Protein AF-A0A256I5X6-F1 (afdb_monomer_lite)

pLDDT: mean 86.23, std 11.0, range [47.28, 98.56]

Radius of gyration: 18.87 Å; chains: 1; bounding box: 51×44×48 Å

Sequence (155 aa):
VALFPTFSPVDYAIFAAVTLLFALVYVGIMVAVSATTGSGGRAMAFGVGVFVLLEFLGDLLAPAVMFVVNGFSFGGIATVPGWYAFLNIVTPSAAYQNALGWFLGDGTAAALTLGGMLDGAVPFYLTGWASIAVLALWLVVPLVLGYRRFAAADL

Secondary structure (DSSP, 8-state):
---PPPP-HHHHHHHHHHHHHHHHHHHHHHHHHHHT-SSHHHHHHHHHHHHIIIIIHHHTHHHHHHHHHTTS-----SSB-HHHHHHTS-SHHHHHHHHHHHHTTTHHHHHHHHHHHBSSS--GGGSHHHHHHHHHHHHHHHHHHHHHHHHHH--

Structure (mmCIF, N/CA/C/O backbone):
data_AF-A0A256I5X6-F1
#
_entry.id   AF-A0A256I5X6-F1
#
loop_
_atom_site.group_PDB
_atom_site.id
_atom_site.type_symbol
_atom_site.label_atom_id
_atom_site.label_alt_id
_atom_site.label_comp_id
_atom_site.label_asym_id
_atom_site.label_entity_id
_atom_site.label_seq_id
_atom_site.pdbx_PDB_ins_code
_atom_site.Cartn_x
_atom_site.Cartn_y
_atom_site.Cartn_z
_atom_site.occupancy
_atom_site.B_iso_or_equiv
_atom_site.auth_seq_id
_atom_site.auth_comp_id
_atom_site.auth_asym_id
_atom_site.auth_atom_id
_atom_site.pdbx_PDB_model_num
ATOM 1 N N . VAL A 1 1 ? 11.012 28.619 -23.671 1.00 48.25 1 VAL A N 1
ATOM 2 C CA . VAL A 1 1 ? 9.632 28.771 -23.153 1.00 48.25 1 VAL A CA 1
ATOM 3 C C . VAL A 1 1 ? 9.368 27.577 -22.260 1.00 48.25 1 VAL A C 1
ATOM 5 O O . VAL A 1 1 ? 9.423 26.464 -22.763 1.00 48.25 1 VAL A O 1
ATOM 8 N N . ALA A 1 2 ? 9.210 27.775 -20.951 1.00 47.28 2 ALA A N 1
ATOM 9 C CA . ALA A 1 2 ? 8.787 26.691 -20.071 1.00 47.28 2 ALA A CA 1
ATOM 10 C C . ALA A 1 2 ? 7.322 26.381 -20.404 1.00 47.28 2 ALA A C 1
ATOM 12 O O . ALA A 1 2 ? 6.456 27.234 -20.221 1.00 47.28 2 ALA A O 1
ATOM 13 N N . LEU A 1 3 ? 7.065 25.211 -20.987 1.00 61.88 3 LEU A N 1
ATOM 14 C CA . LEU A 1 3 ? 5.708 24.718 -21.188 1.00 61.88 3 LEU A CA 1
ATOM 15 C C . LEU A 1 3 ? 5.194 24.306 -19.809 1.00 61.88 3 LEU A C 1
ATOM 17 O O . LEU A 1 3 ? 5.701 23.349 -19.228 1.00 61.88 3 LEU A O 1
ATOM 21 N N . PHE A 1 4 ? 4.242 25.052 -19.252 1.00 61.00 4 PHE A N 1
ATOM 22 C CA . PHE A 1 4 ? 3.536 24.575 -18.068 1.00 61.00 4 PHE A CA 1
ATOM 23 C C . PHE A 1 4 ? 2.843 23.252 -18.424 1.00 61.00 4 PHE A C 1
ATOM 25 O O . PHE A 1 4 ? 2.235 23.175 -19.500 1.00 61.00 4 PHE A O 1
ATOM 32 N N . PRO A 1 5 ? 2.925 22.217 -17.566 1.00 69.88 5 PRO A N 1
ATOM 33 C CA . PRO A 1 5 ? 2.169 20.994 -17.773 1.00 69.88 5 PRO A CA 1
ATOM 34 C C . PRO A 1 5 ? 0.695 21.360 -17.929 1.00 69.88 5 PRO A C 1
ATOM 36 O O . PRO A 1 5 ? 0.122 22.060 -17.092 1.00 69.88 5 PRO A O 1
ATOM 39 N N . THR A 1 6 ? 0.096 20.951 -19.042 1.00 80.75 6 THR A N 1
ATOM 40 C CA . THR A 1 6 ? -1.341 21.130 -19.249 1.00 80.75 6 THR A CA 1
ATOM 41 C C . THR A 1 6 ? -2.066 20.228 -18.255 1.00 80.75 6 THR A C 1
ATOM 43 O O . THR A 1 6 ? -1.634 19.101 -18.021 1.00 80.75 6 THR A O 1
ATOM 46 N N . PHE A 1 7 ? -3.144 20.717 -17.639 1.00 84.88 7 PHE A N 1
ATOM 47 C CA . PHE A 1 7 ? -3.942 19.907 -16.721 1.00 84.88 7 PHE A CA 1
ATOM 48 C C . PHE A 1 7 ? -4.441 18.636 -17.423 1.00 84.88 7 PHE A C 1
ATOM 50 O O . PHE A 1 7 ? -5.091 18.723 -18.465 1.00 84.88 7 PHE A O 1
ATOM 57 N N . SER A 1 8 ? -4.152 17.474 -16.831 1.00 91.56 8 SER A N 1
ATOM 58 C CA . SER A 1 8 ? -4.639 16.169 -17.276 1.00 91.56 8 SER A CA 1
ATOM 59 C C . SER A 1 8 ? -5.741 15.685 -16.324 1.00 91.56 8 SER A C 1
ATOM 61 O O . SER A 1 8 ? -5.450 15.315 -15.182 1.00 91.56 8 SER A O 1
ATOM 63 N N . PRO A 1 9 ? -7.019 15.669 -16.757 1.00 92.69 9 PRO A N 1
ATOM 64 C CA . PRO A 1 9 ? -8.115 15.139 -15.946 1.00 92.69 9 PRO A CA 1
ATOM 65 C C . PRO A 1 9 ? -7.933 13.659 -15.591 1.00 92.69 9 PRO A C 1
ATOM 67 O O . PRO A 1 9 ? -8.382 13.220 -14.535 1.00 92.69 9 PRO A O 1
ATOM 70 N N . VAL A 1 10 ? -7.279 12.895 -16.472 1.00 93.44 10 VAL A N 1
ATOM 71 C CA . VAL A 1 10 ? -7.023 11.462 -16.283 1.00 93.44 10 VAL A CA 1
ATOM 72 C C . VAL A 1 10 ? -6.019 11.250 -15.155 1.00 93.44 10 VAL A C 1
ATOM 74 O O . VAL A 1 10 ? -6.301 10.487 -14.234 1.00 93.44 10 VAL A O 1
ATOM 77 N N . ASP A 1 11 ? -4.905 11.981 -15.169 1.00 92.81 11 ASP A N 1
ATOM 78 C CA . ASP A 1 11 ? -3.868 11.874 -14.135 1.00 92.81 11 ASP A CA 1
ATOM 79 C C . ASP A 1 11 ? -4.424 12.291 -12.771 1.00 92.81 11 ASP A C 1
ATOM 81 O O . ASP A 1 11 ? -4.176 11.639 -11.757 1.00 92.81 11 ASP A O 1
ATOM 85 N N . TYR A 1 12 ? -5.261 13.333 -12.749 1.00 94.38 12 TYR A N 1
ATOM 86 C CA . TYR A 1 12 ? -5.962 13.745 -11.538 1.00 94.38 12 TYR A CA 1
ATOM 87 C C . TYR A 1 12 ? -6.930 12.667 -11.025 1.00 94.38 12 TYR A C 1
ATOM 89 O O . TYR A 1 12 ? -6.967 12.396 -9.825 1.00 94.38 12 TYR A O 1
ATOM 97 N N . ALA A 1 13 ? -7.695 12.025 -11.912 1.00 97.31 13 ALA A N 1
ATOM 98 C CA . ALA A 1 13 ? -8.607 10.948 -11.533 1.00 97.31 13 ALA A CA 1
ATOM 99 C C . ALA A 1 13 ? -7.858 9.722 -10.988 1.00 97.31 13 ALA A C 1
ATOM 101 O O . ALA A 1 13 ? -8.283 9.148 -9.985 1.00 97.31 13 ALA A O 1
ATOM 102 N N . ILE A 1 14 ? -6.728 9.351 -11.599 1.00 95.94 14 ILE A N 1
ATOM 103 C CA . ILE A 1 14 ? -5.851 8.276 -11.114 1.00 95.94 14 ILE A CA 1
ATOM 104 C C . ILE A 1 14 ? -5.302 8.631 -9.732 1.00 95.94 14 ILE A C 1
ATOM 106 O O . ILE A 1 14 ? -5.443 7.839 -8.800 1.00 95.94 14 ILE A O 1
ATOM 110 N N . PHE A 1 15 ? -4.730 9.828 -9.578 1.00 96.31 15 PHE A N 1
ATOM 111 C CA . PHE A 1 15 ? -4.236 10.321 -8.294 1.00 96.31 15 PHE A CA 1
ATOM 112 C C . PHE A 1 15 ? -5.314 10.229 -7.211 1.00 96.31 15 PHE A C 1
ATOM 114 O O . PHE A 1 15 ? -5.083 9.649 -6.148 1.00 96.31 15 PHE A O 1
ATOM 121 N N . ALA A 1 16 ? -6.509 10.754 -7.492 1.00 98.06 16 ALA A N 1
ATOM 122 C CA . ALA A 1 16 ? -7.623 10.748 -6.556 1.00 98.06 16 ALA A CA 1
ATOM 123 C C . ALA A 1 16 ? -8.057 9.321 -6.196 1.00 98.06 16 ALA A C 1
ATOM 125 O O . ALA A 1 16 ? -8.223 9.018 -5.017 1.00 98.06 16 ALA A O 1
ATOM 126 N N . ALA A 1 17 ? -8.193 8.427 -7.178 1.00 98.31 17 ALA A N 1
ATOM 127 C CA . ALA A 1 17 ? -8.599 7.043 -6.947 1.00 98.31 17 ALA A CA 1
ATOM 128 C C . ALA A 1 17 ? -7.588 6.278 -6.077 1.00 98.31 17 ALA A C 1
ATOM 130 O O . ALA A 1 17 ? -7.978 5.620 -5.111 1.00 98.31 17 ALA A O 1
ATOM 131 N N . VAL A 1 18 ? -6.293 6.400 -6.376 1.00 98.19 18 VAL A N 1
ATOM 132 C CA . VAL A 1 18 ? -5.222 5.732 -5.619 1.00 98.19 18 VAL A CA 1
ATOM 133 C C . VAL A 1 18 ? -5.103 6.316 -4.206 1.00 98.19 18 VAL A C 1
ATOM 135 O O . VAL A 1 18 ? -4.958 5.566 -3.242 1.00 98.19 18 VAL A O 1
ATOM 138 N N . THR A 1 19 ? -5.266 7.634 -4.055 1.00 98.38 19 THR A N 1
ATOM 139 C CA . THR A 1 19 ? -5.290 8.306 -2.744 1.00 98.38 19 THR A CA 1
ATOM 140 C C . THR A 1 19 ? -6.494 7.880 -1.907 1.00 98.38 19 THR A C 1
ATOM 142 O O . THR A 1 19 ? -6.352 7.619 -0.714 1.00 98.38 19 THR A O 1
ATOM 145 N N . LEU A 1 20 ? -7.679 7.764 -2.512 1.00 98.56 20 LEU A N 1
ATOM 146 C CA . LEU A 1 20 ? -8.878 7.281 -1.825 1.00 98.56 20 LEU A CA 1
ATOM 147 C C . LEU A 1 20 ? -8.720 5.828 -1.374 1.00 98.56 20 LEU A C 1
ATOM 149 O O . LEU A 1 20 ? -9.068 5.511 -0.239 1.00 98.56 20 LEU A O 1
ATOM 153 N N . LEU A 1 21 ? -8.158 4.958 -2.218 1.00 98.56 21 LEU A N 1
ATOM 154 C CA . LEU A 1 21 ? -7.850 3.579 -1.839 1.00 98.56 21 LEU A CA 1
ATOM 155 C C . LEU A 1 21 ? -6.884 3.534 -0.649 1.00 98.56 21 LEU A C 1
ATOM 157 O O . LEU A 1 21 ? -7.133 2.822 0.321 1.00 98.56 21 LEU A O 1
ATOM 161 N N . PHE A 1 22 ? -5.815 4.326 -0.693 1.00 98.12 22 PHE A N 1
ATOM 162 C CA . PHE A 1 22 ? -4.844 4.427 0.394 1.00 98.12 22 PHE A CA 1
ATOM 163 C C . PHE A 1 22 ? -5.470 4.940 1.701 1.00 98.12 22 PHE A C 1
ATOM 165 O O . PHE A 1 22 ? -5.243 4.373 2.770 1.00 98.12 22 PHE A O 1
ATOM 172 N N . ALA A 1 23 ? -6.333 5.954 1.626 1.00 97.75 23 ALA A N 1
ATOM 173 C CA . ALA A 1 23 ? -7.085 6.431 2.782 1.00 97.75 23 ALA A CA 1
ATOM 174 C C . ALA A 1 23 ? -8.008 5.337 3.350 1.00 97.75 23 ALA A C 1
ATOM 176 O O . ALA A 1 23 ? -8.049 5.128 4.564 1.00 97.75 23 ALA A O 1
ATOM 177 N N . LEU A 1 24 ? -8.709 4.599 2.482 1.00 98.00 24 LEU A N 1
ATOM 178 C CA . LEU A 1 24 ? -9.573 3.486 2.883 1.00 98.00 24 LEU A CA 1
ATOM 179 C C . LEU A 1 24 ? -8.792 2.366 3.571 1.00 98.00 24 LEU A C 1
ATOM 181 O O . LEU A 1 24 ? -9.307 1.801 4.533 1.00 98.00 24 LEU A O 1
ATOM 185 N N . VAL A 1 25 ? -7.566 2.065 3.135 1.00 97.31 25 VAL A N 1
ATOM 186 C CA . VAL A 1 25 ? -6.684 1.092 3.802 1.00 97.31 25 VAL A CA 1
ATOM 187 C C . VAL A 1 25 ? -6.483 1.468 5.269 1.00 97.31 25 VAL A C 1
ATOM 189 O O . VAL A 1 25 ? -6.767 0.664 6.156 1.00 97.31 25 VAL A O 1
ATOM 192 N N . TYR A 1 26 ? -6.071 2.704 5.546 1.00 93.12 26 TYR A N 1
ATOM 193 C CA . TYR A 1 26 ? -5.838 3.153 6.919 1.00 93.12 26 TYR A CA 1
ATOM 194 C C . TYR A 1 26 ? -7.114 3.222 7.754 1.00 93.12 26 TYR A C 1
ATOM 196 O O . TYR A 1 26 ? -7.106 2.826 8.922 1.00 93.12 26 TYR A O 1
ATOM 204 N N . VAL A 1 27 ? -8.225 3.659 7.159 1.00 93.12 27 VAL A N 1
ATOM 205 C CA . VAL A 1 27 ? -9.537 3.615 7.817 1.00 93.12 27 VAL A CA 1
ATOM 206 C C . VAL A 1 27 ? -9.908 2.172 8.167 1.00 93.12 27 VAL A C 1
ATOM 208 O O . VAL A 1 27 ? -10.270 1.902 9.309 1.00 93.12 27 VAL A O 1
ATOM 211 N N . GLY A 1 28 ? -9.764 1.231 7.233 1.00 92.56 28 GLY A N 1
ATOM 212 C CA . GLY A 1 28 ? -10.059 -0.187 7.443 1.00 92.56 28 GLY A CA 1
ATOM 213 C C . GLY A 1 28 ? -9.204 -0.815 8.543 1.00 92.56 28 GLY A C 1
ATOM 214 O O . GLY A 1 28 ? -9.734 -1.514 9.408 1.00 92.56 28 GLY A O 1
ATOM 215 N N . ILE A 1 29 ? -7.904 -0.508 8.568 1.00 91.88 29 ILE A N 1
ATOM 216 C CA . ILE A 1 29 ? -6.984 -0.939 9.630 1.00 91.88 29 ILE A CA 1
ATOM 217 C C . ILE A 1 29 ? -7.437 -0.390 10.987 1.00 91.88 29 ILE A C 1
ATOM 219 O O . ILE A 1 29 ? -7.589 -1.156 11.938 1.00 91.88 29 ILE A O 1
ATOM 223 N N . MET A 1 30 ? -7.712 0.912 11.089 1.00 87.19 30 MET A N 1
ATOM 224 C CA . MET A 1 30 ? -8.136 1.534 12.349 1.00 87.19 30 MET A CA 1
ATOM 225 C C . MET A 1 30 ? -9.494 1.021 12.835 1.00 87.19 30 MET A C 1
ATOM 227 O O . MET A 1 30 ? -9.685 0.837 14.039 1.00 87.19 30 MET A O 1
ATOM 231 N N . VAL A 1 31 ? -10.427 0.738 11.923 1.00 87.62 31 VAL A N 1
ATOM 232 C CA . VAL A 1 31 ? -11.718 0.110 12.243 1.00 87.62 31 VAL A CA 1
ATOM 233 C C . VAL A 1 31 ? -11.505 -1.301 12.794 1.00 87.62 31 VAL A C 1
ATOM 235 O O . VAL A 1 31 ? -12.068 -1.639 13.836 1.00 87.62 31 VAL A O 1
ATOM 238 N N . ALA A 1 32 ? -10.651 -2.105 12.155 1.00 87.81 32 ALA A N 1
ATOM 239 C CA . ALA A 1 32 ? -10.325 -3.453 12.619 1.00 87.81 32 ALA A CA 1
ATOM 240 C C . ALA A 1 32 ? -9.642 -3.446 13.996 1.00 87.81 32 ALA A C 1
ATOM 242 O O . ALA A 1 32 ? -9.989 -4.248 14.860 1.00 87.81 32 ALA A O 1
ATOM 243 N N . VAL A 1 33 ? -8.720 -2.510 14.238 1.00 85.69 33 VAL A N 1
ATOM 244 C CA . VAL A 1 33 ? -8.094 -2.316 15.556 1.00 85.69 33 VAL A CA 1
ATOM 245 C C . VAL A 1 33 ? -9.144 -1.925 16.589 1.00 85.69 33 VAL A C 1
ATOM 247 O O . VAL A 1 33 ? -9.229 -2.560 17.638 1.00 85.69 33 VAL A O 1
ATOM 250 N N . SER A 1 34 ? -9.995 -0.945 16.278 1.00 81.38 34 SER A N 1
ATOM 251 C CA . SER A 1 34 ? -11.046 -0.468 17.185 1.00 81.38 34 SER A CA 1
ATOM 252 C C . SER A 1 34 ? -11.988 -1.596 17.610 1.00 81.38 34 SER A C 1
ATOM 254 O O . SER A 1 34 ? -12.311 -1.707 18.792 1.00 81.38 34 SER A O 1
ATOM 256 N N . ALA A 1 35 ? -12.338 -2.493 16.682 1.00 79.88 35 ALA A N 1
ATOM 257 C CA . ALA A 1 35 ? -13.147 -3.685 16.943 1.00 79.88 35 ALA A CA 1
ATOM 258 C C . ALA A 1 35 ? -12.550 -4.626 18.003 1.00 79.88 35 ALA A C 1
ATOM 260 O O . ALA A 1 35 ? -13.270 -5.377 18.657 1.00 79.88 35 ALA A O 1
ATOM 261 N N . THR A 1 36 ? -11.228 -4.605 18.174 1.00 76.69 36 THR A N 1
ATOM 262 C CA . THR A 1 36 ? -10.515 -5.467 19.129 1.00 76.69 36 THR A CA 1
ATOM 263 C C . THR A 1 36 ? -10.267 -4.803 20.484 1.00 76.69 36 THR A C 1
ATOM 265 O O . THR A 1 36 ? -9.762 -5.451 21.403 1.00 76.69 36 THR A O 1
ATOM 268 N N . THR A 1 37 ? -10.623 -3.524 20.646 1.00 76.12 37 THR A N 1
ATOM 269 C CA . THR A 1 37 ? -10.251 -2.723 21.821 1.00 76.12 37 THR A CA 1
ATOM 270 C C . THR A 1 37 ? -11.472 -2.252 22.603 1.00 76.12 37 THR A C 1
ATOM 272 O O . THR A 1 37 ? -12.320 -1.545 22.078 1.00 76.12 37 THR A O 1
ATOM 275 N N . GLY A 1 38 ? -11.539 -2.587 23.894 1.00 66.50 38 GLY A N 1
ATOM 276 C CA . GLY A 1 38 ? -12.671 -2.227 24.760 1.00 66.50 38 GLY A CA 1
ATOM 277 C C . GLY A 1 38 ? -12.682 -0.789 25.307 1.00 66.50 38 GLY A C 1
ATOM 278 O O . GLY A 1 38 ? -13.550 -0.474 26.113 1.00 66.50 38 GLY A O 1
ATOM 279 N N . SER A 1 39 ? -11.728 0.087 24.948 1.00 74.75 39 SER A N 1
ATOM 280 C CA . SER A 1 39 ? -11.734 1.494 25.393 1.00 74.75 39 SER A CA 1
ATOM 281 C C . SER A 1 39 ? -11.024 2.455 24.428 1.00 74.75 39 SER A C 1
ATOM 283 O O . SER A 1 39 ? -9.996 2.120 23.837 1.00 74.75 39 SER A O 1
ATOM 285 N N . GLY A 1 40 ? -11.540 3.688 24.311 1.00 70.00 40 GLY A N 1
ATOM 286 C CA . GLY A 1 40 ? -11.039 4.702 23.367 1.00 70.00 40 GLY A CA 1
ATOM 287 C C . GLY A 1 40 ? -9.582 5.134 23.597 1.00 70.00 40 GLY A C 1
ATOM 288 O O . GLY A 1 40 ? -8.846 5.346 22.639 1.00 70.00 40 GLY A O 1
ATOM 289 N N . GLY A 1 41 ? -9.119 5.179 24.853 1.00 69.88 41 GLY A N 1
ATOM 290 C CA . GLY A 1 41 ? -7.712 5.478 25.164 1.00 69.88 41 GLY A CA 1
ATOM 291 C C . GLY A 1 41 ? -6.742 4.384 24.698 1.00 69.88 41 GLY A C 1
ATOM 292 O O . GLY A 1 41 ? -5.639 4.683 24.244 1.00 69.88 41 GLY A O 1
ATOM 293 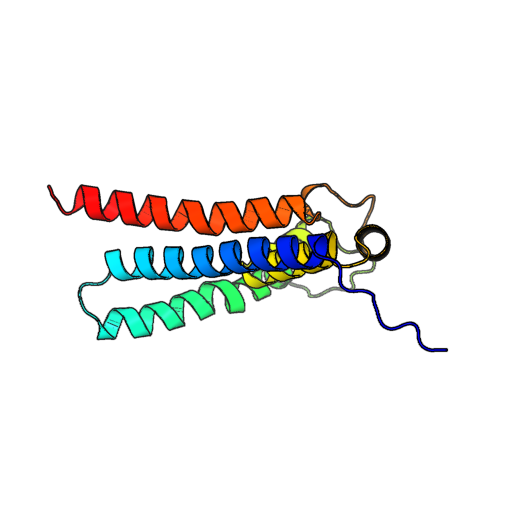N N . ARG A 1 42 ? -7.166 3.111 24.733 1.00 74.19 42 ARG A N 1
ATOM 294 C CA . ARG A 1 42 ? -6.381 1.993 24.185 1.00 74.19 42 ARG A CA 1
ATOM 295 C C . ARG A 1 42 ? -6.380 2.024 22.660 1.00 74.19 42 ARG A C 1
ATOM 297 O O . ARG A 1 42 ? -5.342 1.754 22.069 1.00 74.19 42 ARG A O 1
ATOM 304 N N . ALA A 1 43 ? -7.494 2.408 22.037 1.00 73.00 43 ALA A N 1
ATOM 305 C CA . ALA A 1 43 ? -7.592 2.536 20.584 1.00 73.00 43 ALA A CA 1
ATOM 306 C C . ALA A 1 43 ? -6.574 3.542 20.014 1.00 73.00 43 ALA A C 1
ATOM 308 O O . ALA A 1 43 ? -5.917 3.238 19.022 1.00 73.00 43 ALA A O 1
ATOM 309 N N . MET A 1 44 ? -6.359 4.688 20.675 1.00 77.38 44 MET A N 1
ATOM 310 C CA . MET A 1 44 ? -5.330 5.654 20.251 1.00 77.38 44 MET A CA 1
ATOM 311 C C . MET A 1 44 ? -3.910 5.074 20.328 1.00 77.38 44 MET A C 1
ATOM 313 O O . MET A 1 44 ? -3.149 5.179 19.367 1.00 77.38 44 MET A O 1
ATOM 317 N N . ALA A 1 45 ? -3.559 4.427 21.445 1.00 79.56 45 ALA A N 1
ATOM 318 C CA . ALA A 1 45 ? -2.240 3.816 21.618 1.00 79.56 45 ALA A CA 1
ATOM 319 C C . ALA A 1 45 ? -1.993 2.677 20.612 1.00 79.56 45 ALA A C 1
ATOM 321 O O . ALA A 1 45 ? -0.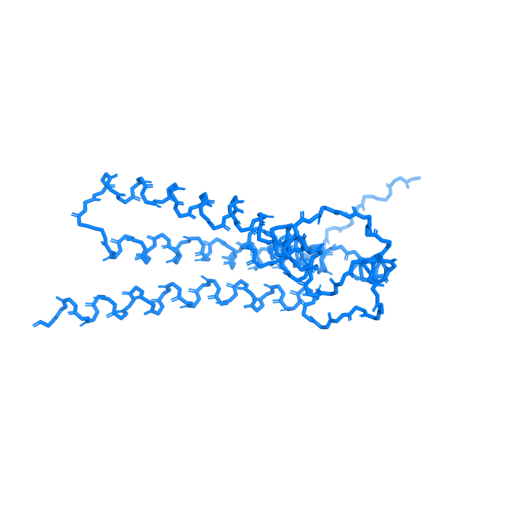909 2.582 20.035 1.00 79.56 45 ALA A O 1
ATOM 322 N N . PHE A 1 46 ? -3.006 1.845 20.351 1.00 83.44 46 PHE A N 1
ATOM 323 C CA . PHE A 1 46 ? -2.919 0.799 19.334 1.00 83.44 46 PHE A CA 1
ATOM 324 C C . PHE A 1 46 ? -2.842 1.363 17.918 1.00 83.44 46 PHE A C 1
ATOM 326 O O . PHE A 1 46 ? -2.115 0.804 17.107 1.00 83.44 46 PHE A O 1
ATOM 333 N N . GLY A 1 47 ? -3.512 2.477 17.626 1.00 81.38 47 GLY A N 1
ATOM 334 C CA . GLY A 1 47 ? -3.410 3.142 16.329 1.00 81.38 47 GLY A CA 1
ATOM 335 C C . GLY A 1 47 ? -1.974 3.557 15.999 1.00 81.38 47 GLY A C 1
ATOM 336 O O . GLY A 1 47 ? -1.460 3.220 14.934 1.00 81.38 47 GLY A O 1
ATOM 337 N N . VAL A 1 48 ? -1.292 4.211 16.947 1.00 85.88 48 VAL A N 1
ATOM 338 C CA . VAL A 1 48 ? 0.132 4.568 16.798 1.00 85.88 48 VAL A CA 1
ATOM 339 C C . VAL A 1 48 ? 1.003 3.315 16.710 1.00 85.88 48 VAL A C 1
ATOM 341 O O . VAL A 1 48 ? 1.872 3.229 15.845 1.00 85.88 48 VAL A O 1
ATOM 344 N N . GLY A 1 49 ? 0.760 2.326 17.574 1.00 88.06 49 GLY A N 1
ATOM 345 C CA . GLY A 1 49 ? 1.514 1.074 17.576 1.00 88.06 49 GLY A CA 1
ATOM 346 C C . GLY A 1 49 ? 1.421 0.330 16.246 1.00 88.06 49 GLY A C 1
ATOM 347 O O . GLY A 1 49 ? 2.441 -0.095 15.716 1.00 88.06 49 GLY A O 1
ATOM 348 N N . VAL A 1 50 ? 0.225 0.220 15.668 1.00 87.75 50 VAL A N 1
ATOM 349 C CA . VAL A 1 50 ? 0.023 -0.427 14.368 1.00 87.75 50 VAL A CA 1
ATOM 350 C C . VAL A 1 50 ? 0.725 0.345 13.266 1.00 87.75 50 VAL A C 1
ATOM 352 O O . VAL A 1 50 ? 1.413 -0.282 12.473 1.00 87.75 50 VAL A O 1
ATOM 355 N N . PHE A 1 51 ? 0.639 1.677 13.246 1.00 88.50 51 PHE A N 1
ATOM 356 C CA . PHE A 1 51 ? 1.380 2.475 12.268 1.00 88.50 51 PHE A CA 1
ATOM 357 C C . PHE A 1 51 ? 2.891 2.198 12.333 1.00 88.50 51 PHE A C 1
ATOM 359 O O . PHE A 1 51 ? 3.507 1.905 11.315 1.00 88.50 51 PHE A O 1
ATOM 366 N N . VAL A 1 52 ? 3.485 2.214 13.531 1.00 91.06 52 VAL A N 1
ATOM 367 C CA . VAL A 1 52 ? 4.919 1.923 13.712 1.00 91.06 52 VAL A CA 1
ATOM 368 C C . VAL A 1 52 ? 5.259 0.492 13.289 1.00 91.06 52 VAL A C 1
ATOM 370 O O . VAL A 1 52 ? 6.238 0.272 12.584 1.00 91.06 52 VAL A O 1
ATOM 373 N N . LEU A 1 53 ? 4.463 -0.495 13.694 1.00 90.44 53 LEU A N 1
ATOM 374 C CA . LEU A 1 53 ? 4.709 -1.894 13.335 1.00 90.44 53 LEU A CA 1
ATOM 375 C C . LEU A 1 53 ? 4.615 -2.131 11.826 1.00 90.44 53 LEU A C 1
ATOM 377 O O . LEU A 1 53 ? 5.349 -2.947 11.281 1.00 90.44 53 LEU A O 1
ATOM 381 N N . LEU A 1 54 ? 3.693 -1.441 11.169 1.00 90.81 54 LEU A N 1
ATOM 382 C CA . LEU A 1 54 ? 3.352 -1.681 9.779 1.00 90.81 54 LEU A CA 1
ATOM 383 C C . LEU A 1 54 ? 4.283 -0.909 8.842 1.00 90.81 54 LEU A C 1
ATOM 385 O O . LEU A 1 54 ? 4.828 -1.498 7.918 1.00 90.81 54 LEU A O 1
ATOM 389 N N . GLU A 1 55 ? 4.506 0.376 9.102 1.00 93.88 55 GLU A N 1
ATOM 390 C CA . GLU A 1 55 ? 5.330 1.232 8.246 1.00 93.88 55 GLU A CA 1
ATOM 391 C C . GLU A 1 55 ? 6.801 1.147 8.653 1.00 93.88 55 GLU A C 1
ATOM 393 O O . GLU A 1 55 ? 7.632 0.675 7.888 1.00 93.88 55 GLU A O 1
ATOM 398 N N . PHE A 1 56 ? 7.131 1.491 9.901 1.00 92.56 56 PHE A N 1
ATOM 399 C CA . PHE A 1 56 ? 8.532 1.540 10.327 1.00 92.56 56 P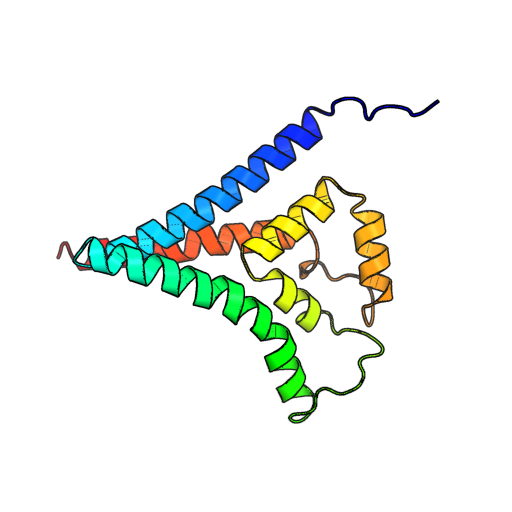HE A CA 1
ATOM 400 C C . PHE A 1 56 ? 9.178 0.150 10.371 1.00 92.56 56 PHE A C 1
ATOM 402 O O . PHE A 1 56 ? 10.274 -0.050 9.853 1.00 92.56 56 PHE A O 1
ATOM 409 N N . LEU A 1 57 ? 8.507 -0.832 10.979 1.00 91.62 57 LEU A N 1
ATOM 410 C CA . LEU A 1 57 ? 9.016 -2.206 11.000 1.00 91.62 57 LEU A CA 1
ATOM 411 C C . LEU A 1 57 ? 8.897 -2.884 9.631 1.00 91.62 57 LEU A C 1
ATOM 413 O O . LEU A 1 57 ? 9.742 -3.714 9.302 1.00 91.62 57 LEU A O 1
ATOM 417 N N . GLY A 1 58 ? 7.890 -2.506 8.838 1.00 91.94 58 GLY A N 1
ATOM 418 C CA . GLY A 1 58 ? 7.723 -2.952 7.457 1.00 91.94 58 GLY A CA 1
ATOM 419 C C . GLY A 1 58 ? 8.904 -2.566 6.571 1.00 91.94 58 GLY A C 1
ATOM 420 O O . GLY A 1 58 ? 9.447 -3.417 5.870 1.00 91.94 58 GLY A O 1
ATOM 421 N N . 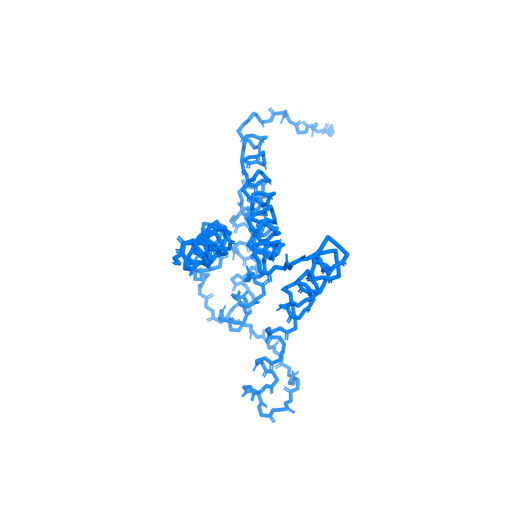ASP A 1 59 ? 9.376 -1.327 6.683 1.00 91.81 59 ASP A N 1
ATOM 422 C CA . ASP A 1 59 ? 10.529 -0.830 5.924 1.00 91.81 59 ASP A CA 1
ATOM 423 C C . ASP A 1 59 ? 11.846 -1.521 6.329 1.00 91.81 59 ASP A C 1
ATOM 425 O O . ASP A 1 59 ? 12.790 -1.608 5.541 1.00 91.81 59 ASP A O 1
ATOM 429 N N . LEU A 1 60 ? 11.914 -2.089 7.539 1.00 93.44 60 LEU A N 1
ATOM 430 C CA . LEU A 1 60 ? 13.048 -2.903 7.983 1.00 93.44 60 LEU A CA 1
ATOM 431 C C . LEU A 1 60 ? 12.992 -4.356 7.484 1.00 93.44 60 LEU A C 1
ATOM 433 O O . LEU A 1 60 ? 13.997 -5.063 7.595 1.00 93.44 60 LEU A O 1
ATOM 437 N N . LEU A 1 61 ? 11.872 -4.822 6.920 1.00 93.12 61 LEU A N 1
ATOM 438 C CA . LEU A 1 61 ? 11.717 -6.221 6.502 1.00 93.12 61 LEU A CA 1
ATOM 439 C C . LEU A 1 61 ? 12.714 -6.607 5.413 1.00 93.12 61 LEU A C 1
ATOM 441 O O . LEU A 1 61 ? 13.417 -7.606 5.550 1.00 93.12 61 LEU A O 1
ATOM 445 N N . ALA A 1 62 ? 12.799 -5.821 4.341 1.00 92.25 62 ALA A N 1
ATOM 446 C CA . ALA A 1 62 ? 13.701 -6.111 3.235 1.00 92.25 62 ALA A CA 1
ATOM 447 C C . ALA A 1 62 ? 15.179 -6.187 3.675 1.00 92.25 62 ALA A C 1
ATOM 449 O O . ALA A 1 62 ? 15.806 -7.226 3.429 1.00 92.25 62 ALA A O 1
ATOM 450 N N . PRO A 1 63 ? 15.757 -5.168 4.354 1.00 91.69 63 PRO A N 1
ATOM 451 C CA . PRO A 1 63 ? 17.146 -5.235 4.807 1.00 91.69 63 PRO A CA 1
ATOM 452 C C . PRO A 1 63 ? 17.375 -6.341 5.842 1.00 91.69 63 PRO A C 1
ATOM 454 O O . PRO A 1 63 ? 18.417 -6.994 5.792 1.00 91.69 63 PRO A O 1
ATOM 457 N N . ALA A 1 64 ? 16.412 -6.616 6.729 1.00 93.44 64 ALA A N 1
ATOM 458 C CA . ALA A 1 64 ? 16.523 -7.716 7.686 1.00 93.44 64 ALA A CA 1
ATOM 459 C C . ALA A 1 64 ? 16.574 -9.085 6.988 1.00 93.44 64 ALA A C 1
ATOM 461 O O . ALA A 1 64 ? 17.425 -9.913 7.318 1.00 93.44 64 ALA A O 1
ATOM 462 N N . VAL A 1 65 ? 15.713 -9.324 5.995 1.00 93.69 65 VAL A N 1
ATOM 463 C CA . VAL A 1 65 ? 15.715 -10.580 5.229 1.00 93.69 65 VAL A CA 1
ATOM 464 C C . VAL A 1 65 ? 17.009 -10.720 4.425 1.00 93.69 65 VAL A C 1
ATOM 466 O O . VAL A 1 65 ? 17.616 -11.788 4.457 1.00 93.69 65 VAL A O 1
ATOM 469 N N . MET A 1 66 ? 17.487 -9.656 3.770 1.00 90.56 66 MET A N 1
ATOM 470 C CA . MET A 1 66 ? 18.784 -9.695 3.074 1.00 90.56 66 MET A CA 1
ATOM 471 C C . MET A 1 66 ? 19.948 -9.976 4.012 1.00 90.56 66 MET A C 1
ATOM 473 O O . MET A 1 66 ? 20.813 -10.775 3.670 1.00 90.56 66 MET A O 1
ATOM 477 N N . PHE A 1 67 ? 19.964 -9.369 5.198 1.00 93.25 67 PHE A N 1
ATOM 478 C CA . PHE A 1 67 ? 20.996 -9.627 6.197 1.00 93.25 67 PHE A CA 1
ATOM 479 C C . PHE A 1 67 ? 21.065 -11.115 6.555 1.00 93.25 67 PHE A C 1
ATOM 481 O O . PHE A 1 67 ? 22.150 -11.693 6.566 1.00 93.25 67 PHE A O 1
ATOM 488 N N . VAL A 1 68 ? 19.915 -11.759 6.777 1.00 94.75 68 VAL A N 1
ATOM 489 C CA . VAL A 1 68 ? 19.840 -13.198 7.081 1.00 94.75 68 VAL A CA 1
ATOM 490 C C . VAL A 1 68 ? 20.259 -14.054 5.882 1.00 94.75 68 VAL A C 1
ATOM 492 O O . VAL A 1 68 ? 21.069 -14.965 6.045 1.00 94.75 68 VAL A O 1
ATOM 495 N N . VAL A 1 69 ? 19.758 -13.754 4.679 1.00 91.88 69 VAL A N 1
ATOM 496 C CA . VAL A 1 69 ? 20.091 -14.491 3.442 1.00 91.88 69 VAL A CA 1
ATOM 497 C C . VAL A 1 69 ? 21.588 -14.417 3.126 1.00 91.88 69 VAL A C 1
ATOM 499 O O . VAL A 1 69 ? 22.171 -15.404 2.684 1.00 91.88 69 VAL A O 1
ATOM 502 N N . ASN A 1 70 ? 22.231 -13.290 3.430 1.00 90.69 70 ASN A N 1
ATOM 503 C CA . ASN A 1 70 ? 23.672 -13.086 3.275 1.00 90.69 70 ASN A CA 1
ATOM 504 C C . ASN A 1 70 ? 24.508 -13.647 4.443 1.00 90.69 70 ASN A C 1
ATOM 506 O O . ASN A 1 70 ? 25.687 -13.313 4.569 1.00 90.69 70 ASN A O 1
ATOM 510 N N . GLY A 1 71 ? 23.929 -14.478 5.316 1.00 92.75 71 GLY A N 1
ATOM 511 C CA . GLY A 1 71 ? 24.649 -15.103 6.427 1.00 92.75 71 GLY A CA 1
ATOM 512 C C . GLY A 1 71 ? 24.964 -14.143 7.576 1.00 92.75 71 GLY A C 1
ATOM 513 O O . GLY A 1 71 ? 26.046 -14.216 8.152 1.00 92.75 71 GLY A O 1
ATOM 514 N N . PHE A 1 72 ? 24.026 -13.254 7.912 1.00 94.44 72 PHE A N 1
ATOM 515 C CA . PHE A 1 72 ? 24.171 -12.201 8.926 1.00 94.44 72 PHE A CA 1
ATOM 516 C C . PHE A 1 72 ? 25.264 -11.181 8.575 1.00 94.44 72 PHE A C 1
ATOM 518 O O . PHE A 1 72 ? 26.061 -10.764 9.418 1.00 94.44 72 PHE A O 1
ATOM 525 N N . SER A 1 73 ? 25.284 -10.759 7.308 1.00 90.75 73 SER A N 1
ATOM 526 C CA . SER A 1 73 ? 26.194 -9.742 6.779 1.00 90.75 73 SER A CA 1
ATOM 527 C C . SER A 1 73 ? 25.449 -8.762 5.878 1.00 90.75 73 SER A C 1
ATOM 529 O O . SER A 1 73 ? 24.538 -9.142 5.145 1.00 90.75 73 SER A O 1
ATOM 531 N N . PHE A 1 74 ? 25.845 -7.488 5.911 1.00 80.19 74 PHE A N 1
ATOM 532 C CA . PHE A 1 74 ? 25.250 -6.469 5.042 1.00 80.19 74 PHE A CA 1
ATOM 533 C C . PHE A 1 74 ? 25.770 -6.525 3.600 1.00 80.19 74 PHE A C 1
ATOM 535 O O . PHE A 1 74 ? 25.072 -6.042 2.715 1.00 80.19 74 PHE A O 1
ATOM 542 N N . GLY A 1 75 ? 26.917 -7.178 3.355 1.00 72.31 75 GLY A N 1
ATOM 543 C CA . GLY A 1 75 ? 27.469 -7.427 2.017 1.00 72.31 75 GLY A CA 1
ATOM 544 C C . GLY A 1 75 ? 27.595 -6.189 1.111 1.00 72.31 75 GLY A C 1
ATOM 545 O O . GLY A 1 75 ? 27.313 -5.061 1.498 1.00 72.31 75 GLY A O 1
ATOM 546 N N . GLY A 1 76 ? 28.050 -6.398 -0.123 1.00 66.31 76 GLY A N 1
ATOM 547 C CA . GLY A 1 76 ? 27.912 -5.425 -1.208 1.00 66.31 76 GLY A CA 1
ATOM 548 C C . GLY A 1 76 ? 26.936 -5.987 -2.233 1.00 66.31 76 GLY A C 1
ATOM 549 O O . GLY A 1 76 ? 27.085 -7.137 -2.639 1.00 66.31 76 GLY A O 1
ATOM 550 N N . ILE A 1 77 ? 25.936 -5.204 -2.634 1.00 64.75 77 ILE A N 1
ATOM 551 C CA . ILE A 1 77 ? 24.911 -5.637 -3.587 1.00 64.75 77 ILE A CA 1
ATOM 552 C C . ILE A 1 77 ? 25.186 -4.936 -4.919 1.00 64.75 77 ILE A C 1
ATOM 554 O O . ILE A 1 77 ? 24.965 -3.734 -5.038 1.00 64.75 77 ILE A O 1
ATOM 558 N N . ALA A 1 78 ? 25.701 -5.675 -5.905 1.00 72.88 78 ALA A N 1
ATOM 559 C CA . ALA A 1 78 ? 25.883 -5.157 -7.265 1.00 72.88 78 ALA A CA 1
ATOM 560 C C . ALA A 1 78 ? 24.546 -5.085 -8.025 1.00 72.88 78 ALA A C 1
ATOM 562 O O . ALA A 1 78 ? 24.308 -4.136 -8.766 1.00 72.88 78 ALA A O 1
ATOM 563 N N . THR A 1 79 ? 23.669 -6.066 -7.796 1.00 80.94 79 THR A N 1
ATOM 564 C CA . THR A 1 79 ? 22.306 -6.147 -8.331 1.00 80.94 79 THR A CA 1
ATOM 565 C C . THR A 1 79 ? 21.348 -6.611 -7.241 1.00 80.94 79 THR A C 1
ATOM 567 O O . THR A 1 79 ? 21.667 -7.475 -6.423 1.00 80.94 79 THR A O 1
ATOM 570 N N . VAL A 1 80 ? 20.168 -6.006 -7.199 1.00 82.94 80 VAL A N 1
ATOM 571 C CA . VAL A 1 80 ? 19.143 -6.258 -6.191 1.00 82.94 80 VAL A CA 1
ATOM 572 C C . VAL A 1 80 ? 18.237 -7.400 -6.663 1.00 82.94 80 VAL A C 1
ATOM 574 O O . VAL A 1 80 ? 17.670 -7.321 -7.755 1.00 82.94 80 VAL A O 1
ATOM 577 N N . PRO A 1 81 ? 18.031 -8.458 -5.860 1.00 87.69 81 PRO A N 1
ATOM 578 C CA . PRO A 1 81 ? 17.066 -9.494 -6.203 1.00 87.69 81 PRO A CA 1
ATOM 579 C C . PRO A 1 81 ? 15.637 -8.941 -6.263 1.00 87.69 81 PRO A C 1
ATOM 581 O O . PRO A 1 81 ? 15.232 -8.149 -5.410 1.00 87.69 81 PRO A O 1
ATOM 584 N N . GLY A 1 82 ? 14.822 -9.421 -7.205 1.00 89.31 82 GLY A N 1
ATOM 585 C CA . GLY A 1 82 ? 13.436 -8.954 -7.354 1.00 89.31 82 GLY A CA 1
ATOM 586 C C . GLY A 1 82 ? 12.588 -9.114 -6.086 1.00 89.31 82 GLY A C 1
ATOM 587 O O . GLY A 1 82 ? 11.827 -8.215 -5.737 1.00 89.31 82 GLY A O 1
ATOM 588 N N . TRP A 1 83 ? 12.775 -10.197 -5.326 1.00 90.56 83 TRP A N 1
ATOM 589 C CA . TRP A 1 83 ? 12.072 -10.393 -4.053 1.00 90.56 83 TRP A CA 1
ATOM 590 C C . TRP A 1 83 ? 12.423 -9.319 -3.012 1.00 90.56 83 TRP A C 1
ATOM 592 O O . TRP A 1 83 ? 11.559 -8.932 -2.231 1.00 90.56 83 TRP A O 1
ATOM 602 N N . TYR A 1 84 ? 13.657 -8.802 -3.008 1.00 91.06 84 TYR A N 1
ATOM 603 C CA . TYR A 1 84 ? 14.053 -7.732 -2.091 1.00 91.06 84 TYR A CA 1
ATOM 604 C C . TYR A 1 84 ? 13.360 -6.433 -2.476 1.00 91.06 84 TYR A C 1
ATOM 606 O O . TYR A 1 84 ? 12.799 -5.752 -1.621 1.00 91.06 84 TYR A O 1
ATOM 614 N N . ALA A 1 85 ? 13.346 -6.112 -3.772 1.00 90.44 85 ALA A N 1
ATOM 615 C CA . ALA A 1 85 ? 12.603 -4.965 -4.280 1.00 90.44 85 ALA A CA 1
ATOM 616 C C . ALA A 1 85 ? 11.104 -5.078 -3.948 1.00 90.44 85 ALA A C 1
ATOM 618 O O . ALA A 1 85 ? 10.487 -4.087 -3.569 1.00 90.44 85 ALA A O 1
ATOM 619 N N . PHE A 1 86 ? 10.534 -6.287 -3.991 1.00 91.88 86 PHE A N 1
ATOM 620 C CA . PHE A 1 86 ? 9.138 -6.520 -3.617 1.00 91.88 86 PHE A CA 1
ATOM 621 C C . PHE A 1 86 ? 8.882 -6.251 -2.131 1.00 91.88 86 PHE A C 1
ATOM 623 O O . PHE A 1 86 ? 7.914 -5.583 -1.776 1.00 91.88 86 PHE A O 1
ATOM 630 N N . LEU A 1 87 ? 9.778 -6.702 -1.250 1.00 93.50 87 LEU A N 1
ATOM 631 C CA . LEU A 1 87 ? 9.686 -6.413 0.184 1.00 93.50 87 LEU A CA 1
ATOM 632 C C . LEU A 1 87 ? 9.827 -4.916 0.518 1.00 93.50 87 LEU A C 1
ATOM 634 O O . LEU A 1 87 ? 9.456 -4.515 1.613 1.00 93.50 87 LEU A O 1
ATOM 638 N N . ASN A 1 88 ? 10.317 -4.085 -0.404 1.00 91.62 88 ASN A N 1
ATOM 639 C CA . ASN A 1 88 ? 10.340 -2.628 -0.233 1.00 91.62 88 ASN A CA 1
ATOM 640 C C . ASN A 1 88 ? 9.049 -1.937 -0.706 1.00 91.62 88 ASN A C 1
ATOM 642 O O . ASN A 1 88 ? 8.941 -0.725 -0.571 1.00 91.62 88 ASN A O 1
ATOM 646 N N . ILE A 1 89 ? 8.078 -2.667 -1.268 1.00 92.88 89 ILE A N 1
ATOM 647 C CA . ILE A 1 89 ? 6.790 -2.107 -1.723 1.00 92.88 89 ILE A CA 1
ATOM 648 C C . ILE A 1 89 ? 5.577 -2.734 -1.025 1.00 92.88 89 ILE A C 1
ATOM 650 O O . ILE A 1 89 ? 4.442 -2.465 -1.410 1.00 92.88 89 ILE A O 1
ATOM 654 N N . VAL A 1 90 ? 5.794 -3.593 -0.023 1.00 94.00 90 VAL A N 1
ATOM 655 C CA . VAL A 1 90 ? 4.707 -4.272 0.705 1.00 94.00 90 VAL A CA 1
ATOM 656 C C . VAL A 1 90 ? 4.036 -3.393 1.753 1.00 94.00 90 VAL A C 1
ATOM 658 O O . VAL A 1 90 ? 2.906 -3.700 2.122 1.00 94.00 90 VAL A O 1
ATOM 661 N N . THR A 1 91 ? 4.670 -2.320 2.236 1.00 96.69 91 THR A N 1
ATOM 662 C CA . THR A 1 91 ? 4.004 -1.367 3.139 1.00 96.69 91 THR A CA 1
ATOM 663 C C . THR A 1 91 ? 2.965 -0.542 2.361 1.00 96.69 91 THR A C 1
ATOM 665 O O . THR A 1 91 ? 3.183 -0.242 1.185 1.00 96.69 91 THR A O 1
ATOM 668 N N . PRO A 1 92 ? 1.815 -0.174 2.958 1.00 96.62 92 PRO A N 1
ATOM 669 C CA . PRO A 1 92 ? 0.797 0.661 2.335 1.00 96.62 92 PRO A CA 1
ATOM 670 C C . PRO A 1 92 ? 1.379 1.939 1.745 1.00 96.62 92 PRO A C 1
ATOM 672 O O . PRO A 1 92 ? 1.046 2.276 0.609 1.00 96.62 92 PRO A O 1
ATOM 675 N N . SER A 1 93 ? 2.258 2.634 2.476 1.00 95.94 93 SER A N 1
ATOM 676 C CA . SER A 1 93 ? 2.877 3.860 1.963 1.00 95.94 93 SER A CA 1
ATOM 677 C C . SER A 1 93 ? 3.752 3.572 0.751 1.00 95.94 93 SER A C 1
ATOM 679 O O . SER A 1 93 ? 3.617 4.252 -0.265 1.00 95.94 93 SER A O 1
ATOM 681 N N . ALA A 1 94 ? 4.608 2.549 0.801 1.00 95.19 94 ALA A N 1
ATOM 682 C CA . ALA A 1 94 ? 5.466 2.220 -0.331 1.00 95.19 94 ALA A CA 1
ATOM 683 C C . ALA A 1 94 ? 4.665 1.742 -1.553 1.00 95.19 94 ALA A C 1
ATOM 685 O O . ALA A 1 94 ? 4.966 2.145 -2.677 1.00 95.19 94 ALA A O 1
ATOM 686 N N . ALA A 1 95 ? 3.604 0.957 -1.352 1.00 96.56 95 ALA A N 1
ATOM 687 C CA . ALA A 1 95 ? 2.691 0.544 -2.414 1.00 96.56 95 ALA A CA 1
ATOM 688 C C . ALA A 1 95 ? 1.980 1.750 -3.051 1.00 96.56 95 ALA A C 1
ATOM 690 O O . ALA A 1 95 ? 1.914 1.855 -4.275 1.00 96.56 95 ALA A O 1
ATOM 691 N N . TYR A 1 96 ? 1.492 2.693 -2.242 1.00 97.00 96 TYR A N 1
ATOM 692 C CA . TYR A 1 96 ? 0.891 3.939 -2.724 1.00 97.00 96 TYR A CA 1
ATOM 693 C C . TYR A 1 96 ? 1.877 4.760 -3.565 1.00 97.00 96 TYR A C 1
ATOM 695 O O . TYR A 1 96 ? 1.560 5.134 -4.696 1.00 97.00 96 TYR A O 1
ATOM 703 N N . GLN A 1 97 ? 3.095 4.970 -3.062 1.00 94.25 97 GLN A N 1
ATOM 704 C CA . GLN A 1 97 ? 4.119 5.741 -3.771 1.00 94.25 97 GLN A CA 1
ATOM 705 C C . GLN A 1 97 ? 4.572 5.050 -5.060 1.00 94.25 97 GLN A C 1
ATOM 707 O O . GLN A 1 97 ? 4.740 5.716 -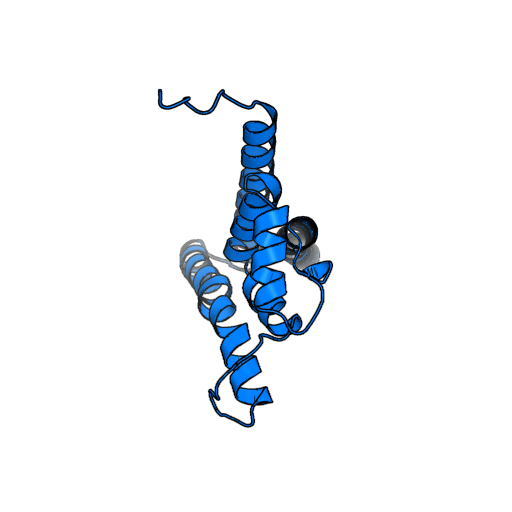6.082 1.00 94.25 97 GLN A O 1
ATOM 712 N N . ASN A 1 98 ? 4.722 3.722 -5.049 1.00 92.88 98 ASN A N 1
ATOM 713 C CA . ASN A 1 98 ? 5.050 2.955 -6.248 1.00 92.88 98 ASN A CA 1
ATOM 714 C C . ASN A 1 98 ? 3.929 3.045 -7.294 1.00 92.88 98 ASN A C 1
ATOM 716 O O . ASN A 1 98 ? 4.211 3.327 -8.457 1.00 92.88 98 ASN A O 1
ATOM 720 N N . ALA A 1 99 ? 2.665 2.894 -6.885 1.00 94.81 99 ALA A N 1
ATOM 721 C CA . ALA A 1 99 ? 1.522 3.017 -7.784 1.00 94.81 99 ALA A CA 1
ATOM 722 C C . ALA A 1 99 ? 1.463 4.408 -8.434 1.00 94.81 99 ALA A C 1
ATOM 724 O O . ALA A 1 99 ? 1.348 4.507 -9.656 1.00 94.81 99 ALA A O 1
ATOM 725 N N . LEU A 1 100 ? 1.597 5.486 -7.654 1.00 94.06 100 LEU A N 1
ATOM 726 C CA . LEU A 1 100 ? 1.622 6.841 -8.211 1.00 94.06 100 LEU A CA 1
ATOM 727 C C . LEU A 1 100 ? 2.819 7.065 -9.137 1.00 94.06 100 LEU A C 1
ATOM 729 O O . LEU A 1 100 ? 2.643 7.605 -10.227 1.00 94.06 100 LEU A O 1
ATOM 733 N N . GLY A 1 101 ? 4.013 6.618 -8.746 1.00 90.62 101 GLY A N 1
ATOM 734 C CA . GLY A 1 101 ? 5.204 6.704 -9.592 1.00 90.62 101 GLY A CA 1
ATOM 735 C C . GLY A 1 101 ? 5.045 5.952 -10.916 1.00 90.62 101 GLY A C 1
ATOM 736 O O . GLY A 1 101 ? 5.521 6.421 -11.946 1.00 90.62 101 GLY A O 1
ATOM 737 N N . TRP A 1 102 ? 4.331 4.826 -10.906 1.00 90.62 102 TRP A N 1
ATOM 738 C CA . TRP A 1 102 ? 4.069 4.018 -12.093 1.00 90.62 102 TRP A CA 1
ATOM 739 C C . TRP A 1 102 ? 3.025 4.635 -13.031 1.00 90.62 102 TRP A C 1
ATOM 741 O O . TRP A 1 102 ? 3.223 4.629 -14.243 1.00 90.62 102 TRP A O 1
ATOM 751 N N . PHE A 1 103 ? 1.901 5.125 -12.495 1.00 91.62 103 PHE A N 1
ATOM 752 C CA . PHE A 1 103 ? 0.778 5.605 -13.313 1.00 91.62 103 PHE A CA 1
ATOM 753 C C . PHE A 1 103 ? 0.844 7.092 -13.665 1.00 91.62 103 PHE A C 1
ATOM 755 O O . PHE A 1 103 ? 0.316 7.476 -14.704 1.00 91.62 103 PHE A O 1
ATOM 762 N N . LEU A 1 104 ? 1.434 7.921 -12.800 1.00 90.19 104 LEU A N 1
ATOM 763 C CA . LEU A 1 104 ? 1.535 9.375 -12.994 1.00 90.19 104 LEU A CA 1
ATOM 764 C C . LEU A 1 104 ? 2.941 9.820 -13.401 1.00 90.19 104 LEU A C 1
ATOM 766 O O . LEU A 1 104 ? 3.119 10.925 -13.910 1.00 90.19 104 LEU A O 1
ATOM 770 N N . GLY A 1 105 ? 3.947 8.990 -13.129 1.00 83.25 105 GLY A N 1
ATOM 771 C CA . GLY A 1 105 ? 5.294 9.175 -13.649 1.00 83.25 105 GLY A CA 1
ATOM 772 C C . GLY A 1 105 ? 5.465 8.528 -15.020 1.00 83.25 105 GLY A C 1
ATOM 773 O O . GLY A 1 105 ? 4.535 7.985 -15.614 1.00 83.25 105 GLY A O 1
ATOM 774 N N . ASP A 1 106 ? 6.700 8.536 -15.514 1.00 77.00 106 ASP A N 1
ATOM 775 C CA . ASP A 1 106 ? 7.068 7.693 -16.644 1.00 77.00 106 ASP A CA 1
ATOM 776 C C . ASP A 1 106 ? 7.313 6.264 -16.136 1.00 77.00 106 ASP A C 1
ATOM 778 O O . ASP A 1 106 ? 8.436 5.882 -15.795 1.00 77.00 106 ASP A O 1
ATOM 782 N N . GLY A 1 107 ? 6.241 5.471 -16.062 1.00 68.19 107 GLY A N 1
ATOM 783 C CA . GLY A 1 107 ? 6.304 4.069 -15.646 1.00 68.19 107 GLY A CA 1
ATOM 784 C C . GLY A 1 107 ? 7.279 3.231 -16.483 1.00 68.19 107 GLY A C 1
ATOM 785 O O . GLY A 1 107 ? 7.826 2.250 -15.980 1.00 68.19 107 GLY A O 1
ATOM 786 N N . THR A 1 108 ? 7.572 3.636 -17.727 1.00 68.75 108 THR A N 1
ATOM 787 C CA . THR A 1 108 ? 8.569 2.964 -18.572 1.00 68.75 108 THR A CA 1
ATOM 788 C C . THR A 1 108 ? 9.995 3.311 -18.151 1.00 68.75 108 THR A C 1
ATOM 790 O O . THR A 1 108 ? 10.821 2.409 -18.017 1.00 68.75 108 THR A O 1
ATOM 793 N N . ALA A 1 109 ? 10.281 4.574 -17.828 1.00 69.88 109 ALA A N 1
ATOM 794 C CA . ALA A 1 109 ? 11.567 4.990 -17.269 1.00 69.88 109 ALA A CA 1
ATOM 795 C C . ALA A 1 109 ? 11.797 4.436 -15.852 1.00 69.88 109 ALA A C 1
ATOM 797 O O . ALA A 1 109 ? 12.915 4.034 -15.517 1.00 69.88 109 ALA A O 1
ATOM 798 N N . ALA A 1 110 ? 10.746 4.362 -15.030 1.00 68.62 110 ALA A N 1
ATOM 799 C CA . ALA A 1 110 ? 10.795 3.738 -13.710 1.00 68.62 110 ALA A CA 1
ATOM 800 C C . ALA A 1 110 ? 11.095 2.234 -13.819 1.00 68.62 110 ALA A C 1
ATOM 802 O O . ALA A 1 110 ? 11.987 1.735 -13.133 1.00 68.62 110 ALA A O 1
ATOM 803 N N . ALA A 1 111 ? 10.426 1.529 -14.738 1.00 68.12 111 ALA A N 1
ATOM 804 C CA . ALA A 1 111 ? 10.712 0.127 -15.029 1.00 68.12 111 ALA A CA 1
ATOM 805 C C . ALA A 1 111 ? 12.132 -0.076 -15.584 1.00 68.12 111 ALA A C 1
ATOM 807 O O . ALA A 1 111 ? 12.810 -1.013 -15.183 1.00 68.12 111 ALA A O 1
ATOM 808 N N . LEU A 1 112 ? 12.629 0.803 -16.456 1.00 68.00 112 LEU A N 1
ATOM 809 C CA . LEU A 1 112 ? 13.996 0.709 -16.985 1.00 68.00 112 LEU A CA 1
ATOM 810 C C . LEU A 1 112 ? 15.059 0.947 -15.906 1.00 68.00 112 LEU A C 1
ATOM 812 O O . LEU A 1 112 ? 16.046 0.219 -15.846 1.00 68.00 112 LEU A O 1
ATOM 816 N N . THR A 1 113 ? 14.842 1.932 -15.032 1.00 73.25 113 THR A N 1
ATOM 817 C CA . THR A 1 113 ? 15.749 2.244 -13.918 1.00 73.25 113 THR A CA 1
ATOM 818 C C . THR A 1 113 ? 15.783 1.097 -12.916 1.00 73.25 113 THR A C 1
ATOM 820 O O . THR A 1 113 ? 16.858 0.654 -12.517 1.00 73.25 113 THR A O 1
ATOM 823 N N . LEU A 1 114 ? 14.611 0.568 -12.558 1.00 72.88 114 LEU A N 1
ATOM 824 C CA . LEU A 1 114 ? 14.497 -0.606 -11.705 1.00 72.88 114 LEU A CA 1
ATOM 825 C C . LEU A 1 114 ? 15.136 -1.830 -12.377 1.00 72.88 114 LEU A C 1
ATOM 827 O O . LEU A 1 114 ? 15.928 -2.516 -11.748 1.00 72.88 114 LEU A O 1
ATOM 831 N N . GLY A 1 115 ? 14.885 -2.057 -13.666 1.00 73.31 115 GLY A N 1
ATOM 832 C CA . GLY A 1 115 ? 15.499 -3.133 -14.448 1.00 73.31 115 GLY A CA 1
ATOM 833 C C . GLY A 1 115 ? 17.027 -3.057 -14.499 1.00 73.31 115 GLY A C 1
ATOM 834 O O . GLY A 1 115 ? 17.681 -4.089 -14.455 1.00 73.31 115 GLY A O 1
ATOM 835 N N . GLY A 1 116 ? 17.606 -1.852 -14.508 1.00 76.56 116 GLY A N 1
ATOM 836 C CA . GLY A 1 116 ? 19.056 -1.653 -14.402 1.00 76.56 116 GLY A CA 1
ATOM 837 C C . GLY A 1 116 ? 19.640 -1.978 -13.021 1.00 76.56 116 GLY A C 1
ATOM 838 O O . GLY A 1 116 ? 20.842 -2.203 -12.911 1.00 76.56 116 GLY A O 1
ATOM 839 N N . MET A 1 117 ? 18.807 -2.012 -11.977 1.00 78.19 117 MET A N 1
ATOM 840 C CA . MET A 1 117 ? 19.191 -2.407 -10.616 1.00 78.19 117 MET A CA 1
ATOM 841 C C . MET A 1 117 ? 18.912 -3.886 -10.327 1.00 78.19 117 MET A C 1
ATOM 843 O O . MET A 1 117 ? 19.463 -4.424 -9.369 1.00 78.19 117 MET A O 1
ATOM 847 N N . LEU A 1 118 ? 18.044 -4.533 -11.107 1.00 82.38 118 LEU A N 1
ATOM 848 C CA . LEU A 1 118 ? 17.626 -5.916 -10.904 1.00 82.38 118 LEU A CA 1
ATOM 849 C C . LEU A 1 118 ? 18.542 -6.908 -11.624 1.00 82.38 118 LEU A C 1
ATOM 851 O O . LEU A 1 118 ? 19.099 -6.629 -12.682 1.00 82.38 118 LEU A O 1
ATOM 855 N N . ASP A 1 119 ? 18.614 -8.122 -11.085 1.00 73.19 119 ASP A N 1
ATOM 856 C CA . ASP A 1 119 ? 19.188 -9.276 -11.783 1.00 73.19 119 ASP A CA 1
ATOM 857 C C . ASP A 1 119 ? 18.180 -9.865 -12.796 1.00 73.19 119 ASP A C 1
ATOM 859 O O . ASP A 1 119 ? 17.638 -10.955 -12.609 1.00 73.19 119 ASP A O 1
ATOM 863 N N . GLY A 1 120 ? 17.832 -9.090 -13.833 1.00 72.19 120 GLY A N 1
ATOM 864 C CA . GLY A 1 120 ? 16.930 -9.511 -14.915 1.00 72.19 120 GLY A CA 1
ATOM 865 C C . GLY A 1 120 ? 15.810 -8.520 -15.260 1.00 72.19 120 GLY A C 1
ATOM 866 O O . GLY A 1 120 ? 15.831 -7.351 -14.885 1.00 72.19 120 GLY A O 1
ATOM 867 N N . ALA A 1 121 ? 14.814 -8.991 -16.022 1.00 78.62 121 ALA A N 1
ATOM 868 C CA . ALA A 1 121 ? 13.656 -8.183 -16.416 1.00 78.62 121 ALA A CA 1
ATOM 869 C C . ALA A 1 121 ? 12.777 -7.813 -15.208 1.00 78.62 121 ALA A C 1
ATOM 871 O O . ALA A 1 121 ? 12.667 -8.601 -14.270 1.00 78.62 121 ALA A O 1
ATOM 872 N N . VAL A 1 122 ? 12.097 -6.658 -15.265 1.00 82.19 122 VAL A N 1
ATOM 873 C CA . VAL A 1 122 ? 11.176 -6.213 -14.203 1.00 82.19 122 VAL A CA 1
ATOM 874 C C . VAL A 1 122 ? 10.026 -7.213 -14.045 1.00 82.19 122 VAL A C 1
ATOM 876 O O . VAL A 1 122 ? 9.201 -7.347 -14.953 1.00 82.19 122 VAL A O 1
ATOM 879 N N . PRO A 1 123 ? 9.925 -7.908 -12.900 1.00 88.12 123 PRO A N 1
ATOM 880 C CA . PRO A 1 123 ? 8.840 -8.841 -12.650 1.00 88.12 123 PRO A CA 1
ATOM 881 C C . PRO A 1 123 ? 7.507 -8.115 -12.461 1.00 88.12 123 PRO A C 1
ATOM 883 O O . PRO A 1 123 ? 7.457 -7.010 -11.922 1.00 88.12 123 PRO A O 1
ATOM 886 N N . PHE A 1 124 ? 6.402 -8.781 -12.814 1.00 89.12 124 PHE A N 1
ATOM 887 C CA . PHE A 1 124 ? 5.049 -8.227 -12.664 1.00 89.12 124 PHE A CA 1
ATOM 888 C C . PHE A 1 124 ? 4.757 -7.718 -11.242 1.00 89.12 124 PHE A C 1
ATOM 890 O O . PHE A 1 124 ? 4.103 -6.691 -11.076 1.00 89.12 124 PHE A O 1
ATOM 897 N N . TYR A 1 125 ? 5.271 -8.400 -10.215 1.00 90.12 125 TYR A N 1
ATOM 898 C CA . TYR A 1 125 ? 5.044 -8.032 -8.818 1.00 90.12 125 TYR A CA 1
ATOM 899 C C . TYR A 1 125 ? 5.709 -6.708 -8.401 1.00 90.12 125 TYR A C 1
ATOM 901 O O . TYR A 1 125 ? 5.430 -6.239 -7.309 1.00 90.12 125 TYR A O 1
ATOM 909 N N . LEU A 1 126 ? 6.550 -6.095 -9.242 1.00 90.69 126 LEU A N 1
ATOM 910 C CA . LEU A 1 126 ? 7.141 -4.768 -9.005 1.00 90.69 126 LEU A CA 1
ATOM 911 C C . LEU A 1 126 ? 6.438 -3.638 -9.771 1.00 90.69 126 LEU A C 1
ATOM 913 O O . LEU A 1 126 ? 6.895 -2.498 -9.752 1.00 90.69 126 LEU A O 1
ATOM 917 N N . THR A 1 127 ? 5.361 -3.958 -10.487 1.00 91.00 127 THR A N 1
ATOM 918 C CA . THR A 1 127 ? 4.593 -2.981 -11.264 1.00 91.00 127 THR A CA 1
ATOM 919 C C . THR A 1 127 ? 3.591 -2.232 -10.388 1.00 91.00 127 THR A C 1
ATOM 921 O O . THR A 1 127 ? 3.128 -2.756 -9.374 1.00 91.00 127 THR A O 1
ATOM 924 N N . GLY A 1 128 ? 3.142 -1.059 -10.845 1.00 91.62 128 GLY A N 1
ATOM 925 C CA . GLY A 1 128 ? 2.099 -0.296 -10.152 1.00 91.62 128 GLY A CA 1
ATOM 926 C C . GLY A 1 128 ? 0.794 -1.078 -9.966 1.00 91.62 128 GLY A C 1
ATOM 927 O O . GLY A 1 128 ? 0.125 -0.923 -8.949 1.00 91.62 128 GLY A O 1
ATOM 928 N N . TRP A 1 129 ? 0.450 -1.987 -10.886 1.00 93.44 129 TRP A N 1
ATOM 929 C CA . TRP A 1 129 ? -0.717 -2.868 -10.740 1.00 93.44 129 TRP A CA 1
ATOM 930 C C . TRP A 1 129 ? -0.579 -3.848 -9.575 1.00 93.44 129 TRP A C 1
ATOM 932 O O . TRP A 1 129 ? -1.550 -4.084 -8.854 1.00 93.44 129 TRP A O 1
ATOM 942 N N . ALA A 1 130 ? 0.619 -4.394 -9.359 1.00 94.12 130 ALA A N 1
ATOM 943 C CA . ALA A 1 130 ? 0.883 -5.219 -8.189 1.00 94.12 130 ALA A CA 1
ATOM 944 C C . ALA A 1 130 ? 0.758 -4.396 -6.903 1.00 94.12 130 ALA A C 1
ATOM 946 O O . ALA A 1 130 ? 0.162 -4.874 -5.942 1.00 94.12 130 ALA A O 1
ATOM 947 N N . SER A 1 131 ? 1.200 -3.137 -6.899 1.00 96.00 131 SER A N 1
ATOM 948 C CA . SER A 1 131 ? 0.999 -2.238 -5.758 1.00 96.00 131 SER A CA 1
ATOM 949 C C . SER A 1 131 ? -0.475 -1.928 -5.478 1.00 96.00 131 SER A C 1
ATOM 951 O O . SER A 1 131 ? -0.872 -1.897 -4.315 1.00 96.00 131 SER A O 1
ATOM 953 N N . ILE A 1 132 ? -1.324 -1.793 -6.505 1.00 97.69 132 ILE A N 1
ATOM 954 C CA . ILE A 1 132 ? -2.784 -1.712 -6.309 1.00 97.69 132 ILE A CA 1
ATOM 955 C C . ILE A 1 132 ? -3.318 -2.990 -5.654 1.00 97.69 132 ILE A C 1
ATOM 957 O O . ILE A 1 132 ? -4.134 -2.908 -4.736 1.00 97.69 132 ILE A O 1
ATOM 961 N N . ALA A 1 133 ? -2.844 -4.167 -6.073 1.00 97.69 133 ALA A N 1
ATOM 962 C CA . ALA A 1 133 ? -3.226 -5.428 -5.442 1.00 97.69 133 ALA A CA 1
ATOM 963 C C . ALA A 1 133 ? -2.760 -5.503 -3.976 1.00 97.69 133 ALA A C 1
ATOM 965 O O . ALA A 1 133 ? -3.530 -5.935 -3.120 1.00 97.69 133 ALA A O 1
ATOM 966 N N . VAL A 1 134 ? -1.550 -5.027 -3.662 1.00 97.44 134 VAL A N 1
ATOM 967 C CA . VAL A 1 134 ? -1.048 -4.917 -2.281 1.00 97.44 134 VAL A CA 1
ATOM 968 C C . VAL A 1 134 ? -1.943 -4.001 -1.442 1.00 97.44 134 VAL A C 1
ATOM 970 O O . VAL A 1 134 ? -2.368 -4.399 -0.358 1.00 97.44 134 VAL A O 1
ATOM 973 N N . LEU A 1 135 ? -2.308 -2.817 -1.943 1.00 98.25 135 LEU A N 1
ATOM 974 C CA . LEU A 1 135 ? -3.242 -1.917 -1.254 1.00 98.25 135 LEU A CA 1
ATOM 975 C C . LEU A 1 135 ? -4.619 -2.564 -1.051 1.00 98.25 135 LEU A C 1
ATOM 977 O O . LEU A 1 135 ? -5.195 -2.473 0.031 1.00 98.25 135 LEU A O 1
ATOM 981 N N . ALA A 1 136 ? -5.138 -3.266 -2.059 1.00 98.19 136 ALA A N 1
ATOM 982 C CA . ALA A 1 136 ? -6.403 -3.983 -1.941 1.00 98.19 136 ALA A CA 1
ATOM 983 C C . ALA A 1 136 ? -6.338 -5.082 -0.866 1.00 98.19 136 ALA A C 1
ATOM 985 O O . ALA A 1 136 ? -7.278 -5.227 -0.086 1.00 98.19 136 ALA A O 1
ATOM 986 N N . LEU A 1 137 ? -5.225 -5.814 -0.765 1.00 97.62 137 LEU A N 1
ATOM 987 C CA . LEU A 1 137 ? -5.007 -6.794 0.303 1.00 97.62 137 LEU A CA 1
ATOM 988 C C . LEU A 1 137 ? -4.971 -6.124 1.680 1.00 97.62 137 LEU A C 1
ATOM 990 O O . LEU A 1 137 ? -5.627 -6.608 2.603 1.00 97.62 137 LEU A O 1
ATOM 994 N N . TRP A 1 138 ? -4.285 -4.987 1.809 1.00 97.06 138 TRP A N 1
ATOM 995 C CA . TRP A 1 138 ? -4.260 -4.205 3.048 1.00 97.06 138 TRP A CA 1
ATOM 996 C C . TRP A 1 138 ? -5.612 -3.620 3.444 1.00 97.06 138 TRP A C 1
ATOM 998 O O . TRP A 1 138 ? -5.834 -3.368 4.622 1.00 97.06 138 TRP A O 1
ATOM 1008 N N . LEU A 1 139 ? -6.529 -3.426 2.500 1.00 96.69 139 LEU A N 1
ATOM 1009 C CA . LEU A 1 139 ? -7.902 -3.039 2.803 1.00 96.69 139 LEU A CA 1
ATOM 1010 C C . LEU A 1 139 ? -8.738 -4.253 3.225 1.00 96.69 139 LEU A C 1
ATOM 1012 O O . LEU A 1 139 ? -9.404 -4.240 4.260 1.00 96.69 139 LEU A O 1
ATOM 1016 N N . VAL A 1 140 ? -8.711 -5.314 2.421 1.00 96.94 140 VAL A N 1
ATOM 1017 C CA . VAL A 1 140 ? -9.602 -6.468 2.583 1.00 96.94 140 VAL A CA 1
ATOM 1018 C C . VAL A 1 140 ? -9.241 -7.288 3.819 1.00 96.94 140 VAL A C 1
ATOM 1020 O O . VAL A 1 140 ? -10.138 -7.673 4.569 1.00 96.94 140 VAL A O 1
ATOM 1023 N N . VAL A 1 141 ? -7.955 -7.550 4.067 1.00 95.44 141 VAL A N 1
ATOM 1024 C CA . VAL A 1 141 ? -7.523 -8.429 5.166 1.00 95.44 141 VAL A CA 1
ATOM 1025 C C . VAL A 1 141 ? -7.955 -7.887 6.538 1.00 95.44 141 VAL A C 1
ATOM 1027 O O . VAL A 1 141 ? -8.626 -8.628 7.262 1.00 95.44 141 VAL A O 1
ATOM 1030 N N . PRO A 1 142 ? -7.678 -6.621 6.916 1.00 91.62 142 PRO A N 1
ATOM 1031 C CA . PRO A 1 142 ? -8.122 -6.080 8.200 1.00 91.62 142 PRO A CA 1
ATOM 1032 C C . PRO A 1 142 ? -9.644 -6.030 8.330 1.00 91.62 142 PRO A C 1
ATOM 1034 O O . PRO A 1 142 ? -10.167 -6.380 9.386 1.00 91.62 142 PRO A O 1
ATOM 1037 N N . LEU A 1 143 ? -10.369 -5.667 7.265 1.00 90.56 143 LEU A N 1
ATOM 1038 C CA . LEU A 1 143 ? -11.835 -5.635 7.286 1.00 90.56 143 LEU A CA 1
ATOM 1039 C C . LEU A 1 143 ? -12.436 -7.021 7.537 1.00 90.56 143 LEU A C 1
ATOM 1041 O O . LEU A 1 143 ? -13.325 -7.161 8.376 1.00 90.56 143 LEU A O 1
ATOM 1045 N N . VAL A 1 144 ? -11.927 -8.056 6.862 1.00 92.50 144 VAL A N 1
ATOM 1046 C CA . VAL A 1 144 ? -12.369 -9.442 7.073 1.00 92.50 144 VAL A CA 1
ATOM 1047 C C . VAL A 1 144 ? -12.059 -9.899 8.499 1.00 92.50 144 VAL A C 1
ATOM 1049 O O . VAL A 1 144 ? -12.913 -10.513 9.141 1.00 92.50 144 VAL A O 1
ATOM 1052 N N . LEU A 1 145 ? -10.871 -9.588 9.025 1.00 90.12 145 LEU A N 1
ATOM 1053 C CA . LEU A 1 145 ? -10.499 -9.928 10.403 1.00 90.12 145 LEU A CA 1
ATOM 1054 C C . LEU A 1 145 ? -11.392 -9.218 11.431 1.00 90.12 145 LEU A C 1
ATOM 1056 O O . LEU A 1 145 ? -11.890 -9.865 12.355 1.00 90.12 145 LEU A O 1
ATOM 1060 N N . GLY A 1 146 ? -11.645 -7.920 11.244 1.00 86.81 146 GLY A N 1
ATOM 1061 C CA . GLY A 1 146 ? -12.540 -7.132 12.090 1.00 86.81 146 GLY A CA 1
ATOM 1062 C C . GLY A 1 146 ? -13.971 -7.670 12.066 1.00 86.81 146 GLY A C 1
ATOM 1063 O O . GLY A 1 146 ? -14.551 -7.925 13.121 1.00 86.81 146 GLY A O 1
ATOM 1064 N N . TYR A 1 147 ? -14.511 -7.941 10.874 1.00 86.88 147 TYR A N 1
ATOM 1065 C CA . TYR A 1 147 ? -15.848 -8.514 10.700 1.00 86.88 147 TYR A CA 1
ATOM 1066 C C . TYR A 1 147 ? -15.997 -9.865 11.408 1.00 86.88 147 TYR A C 1
ATOM 1068 O O . TYR A 1 147 ? -16.944 -10.067 12.168 1.00 86.88 147 TYR A O 1
ATOM 1076 N N . ARG A 1 148 ? -15.034 -10.779 11.226 1.00 87.12 148 ARG A N 1
ATOM 1077 C CA . ARG A 1 148 ? -15.057 -12.092 11.893 1.00 87.12 148 ARG A CA 1
ATOM 1078 C C . ARG A 1 148 ? -15.018 -11.968 13.414 1.00 87.12 148 ARG A C 1
ATOM 1080 O O . ARG A 1 148 ? -15.615 -12.796 14.097 1.00 87.12 148 ARG A O 1
ATOM 1087 N N . ARG A 1 149 ? -14.329 -10.957 13.953 1.00 81.44 149 ARG A N 1
ATOM 1088 C CA . ARG A 1 149 ? -14.256 -10.742 15.401 1.00 81.44 149 ARG A CA 1
ATOM 1089 C C . ARG A 1 149 ? -15.564 -10.209 15.976 1.00 81.44 149 ARG A C 1
ATOM 1091 O O . ARG A 1 149 ? -15.953 -10.687 17.040 1.00 81.44 149 ARG A O 1
ATOM 1098 N N . PHE A 1 150 ? -16.225 -9.286 15.274 1.00 78.75 150 PHE A N 1
ATOM 1099 C CA . PHE A 1 150 ? -17.559 -8.803 15.637 1.00 78.75 150 PHE A CA 1
ATOM 1100 C C . PHE A 1 150 ? -18.592 -9.928 15.596 1.00 78.75 150 PHE A C 1
ATOM 1102 O O . PHE A 1 150 ? -19.276 -10.151 16.586 1.00 78.75 150 PHE A O 1
ATOM 1109 N N . ALA A 1 151 ? -18.635 -10.697 14.504 1.00 81.38 151 ALA A N 1
ATOM 1110 C CA . ALA A 1 151 ? -19.578 -11.805 14.357 1.00 81.38 151 ALA A CA 1
ATOM 1111 C C . ALA A 1 151 ? -19.420 -12.879 15.451 1.00 81.38 151 ALA A C 1
ATOM 1113 O O . ALA A 1 151 ? -20.394 -13.509 15.838 1.00 81.38 151 ALA A O 1
ATOM 1114 N N . ALA A 1 152 ?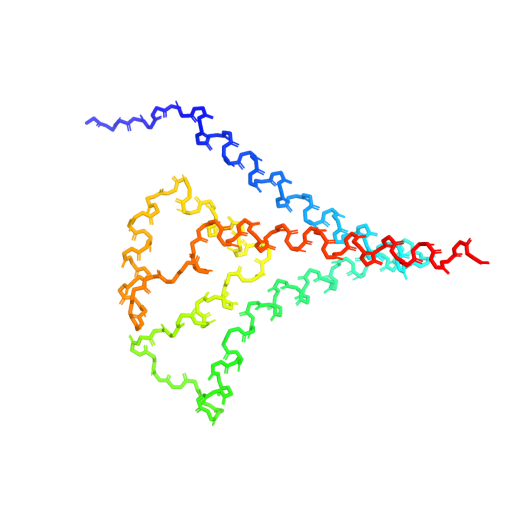 -18.203 -13.087 15.962 1.00 76.75 152 ALA A N 1
ATOM 1115 C CA . ALA A 1 152 ? -17.940 -14.025 17.053 1.00 76.75 152 ALA A CA 1
ATOM 1116 C C . ALA A 1 152 ? -18.220 -13.459 18.459 1.00 76.75 152 ALA A C 1
ATOM 1118 O O . ALA A 1 152 ? -18.233 -14.227 19.414 1.00 76.75 152 ALA A O 1
ATOM 1119 N N . ALA A 1 153 ? -18.353 -12.137 18.610 1.00 71.50 153 ALA A N 1
ATOM 1120 C CA . ALA A 1 153 ? -18.652 -11.483 19.888 1.00 71.50 153 ALA A CA 1
ATOM 1121 C C . ALA A 1 153 ? -20.158 -11.259 20.108 1.00 71.50 153 ALA A C 1
ATOM 1123 O O . ALA A 1 153 ? -20.563 -11.001 21.234 1.00 71.50 153 ALA A O 1
ATOM 1124 N N . ASP A 1 154 ? -20.952 -11.354 19.039 1.00 65.44 154 ASP A N 1
ATOM 1125 C CA . ASP A 1 154 ? -22.417 -11.234 19.034 1.00 65.44 154 ASP A CA 1
ATOM 1126 C C . ASP A 1 154 ? -23.121 -12.609 19.176 1.00 65.44 154 ASP A C 1
ATOM 1128 O O . ASP A 1 154 ? -24.285 -12.769 18.808 1.00 65.44 154 ASP A O 1
ATOM 1132 N N . LEU A 1 155 ? -22.388 -13.617 19.676 1.00 49.34 155 LEU A N 1
ATOM 1133 C CA . LEU A 1 155 ? -22.866 -14.954 20.068 1.00 49.34 155 LEU A CA 1
ATOM 1134 C C . LEU A 1 155 ? -22.893 -15.076 21.594 1.00 49.34 155 LEU A C 1
ATOM 1136 O O . LEU A 1 155 ? -23.812 -15.758 22.099 1.00 49.34 155 LEU A O 1
#

Foldseek 3Di:
DPDDPDDDPVLVVLLVVLVVLLVLLLVLLLLLLVLVDPDPVVSVVVSVVCCCCQPVVLQVPLQVVVCVVVVNDSDDQQADELVSLLSNQLRSVSLSVQLSCLPVNVVVVVQVVNCNRHPHHRDPCSHNVVSVVSSVCSNPVSNVSSVVSVVVVVD